Protein AF-A0A6G2JEL9-F1 (afdb_monomer)

Mean predicted aligned error: 2.35 Å

Sequence (62 aa):
MISAAELSSIETAVGELGNRVAQAADELMGTPHEDVGVELYEVERSLRMARRRLAQATEALR

Structure (mmCIF, N/CA/C/O backbone):
data_AF-A0A6G2JEL9-F1
#
_entry.id   AF-A0A6G2JEL9-F1
#
loop_
_atom_site.group_PDB
_atom_site.id
_atom_site.type_symbol
_atom_site.label_atom_id
_atom_site.label_alt_id
_atom_site.label_comp_id
_atom_site.label_asym_id
_atom_site.label_entity_id
_atom_site.label_seq_id
_atom_site.pdbx_PDB_ins_code
_atom_site.Cartn_x
_atom_site.Cartn_y
_atom_site.Cartn_z
_atom_site.occupancy
_atom_site.B_iso_or_equiv
_atom_site.auth_seq_id
_atom_site.auth_comp_id
_atom_site.auth_asym_id
_atom_site.auth_atom_id
_atom_site.pdbx_PDB_model_num
ATOM 1 N N . MET A 1 1 ? -13.375 -9.396 16.866 1.00 75.44 1 MET A N 1
ATOM 2 C CA . MET A 1 1 ? -13.999 -8.211 16.241 1.00 75.44 1 MET A CA 1
ATOM 3 C C . MET A 1 1 ? -12.876 -7.283 15.846 1.00 75.44 1 MET A C 1
ATOM 5 O O . MET A 1 1 ? -12.022 -7.053 16.690 1.00 75.44 1 MET A O 1
ATOM 9 N N . ILE A 1 2 ? -12.866 -6.802 14.606 1.00 86.88 2 ILE A N 1
ATOM 10 C CA . ILE A 1 2 ? -11.930 -5.755 14.181 1.00 86.88 2 ILE A CA 1
ATOM 11 C C . ILE A 1 2 ? -12.341 -4.435 14.843 1.00 86.88 2 ILE A C 1
ATOM 13 O O . ILE A 1 2 ? -13.532 -4.122 14.890 1.00 86.88 2 ILE A O 1
ATOM 17 N N . SER A 1 3 ? -11.371 -3.685 15.369 1.00 95.25 3 SER A N 1
ATOM 18 C CA . SER A 1 3 ? -11.599 -2.366 15.979 1.00 95.25 3 SER A CA 1
ATOM 19 C C . SER A 1 3 ? -11.233 -1.219 15.030 1.00 95.25 3 SER A C 1
ATOM 21 O O . SER A 1 3 ? -10.427 -1.396 14.116 1.00 95.25 3 SER A O 1
ATOM 23 N N . ALA A 1 4 ? -11.761 -0.014 15.280 1.00 95.25 4 ALA A N 1
ATOM 24 C CA . ALA A 1 4 ? -11.348 1.194 14.557 1.00 95.25 4 ALA A CA 1
ATOM 25 C C . ALA A 1 4 ? -9.831 1.456 14.684 1.00 95.25 4 ALA A C 1
ATOM 27 O O . ALA A 1 4 ? -9.192 1.891 13.729 1.00 95.25 4 ALA A O 1
ATOM 28 N N . ALA A 1 5 ? -9.232 1.137 15.838 1.00 95.81 5 ALA A N 1
ATOM 29 C CA . ALA A 1 5 ? -7.788 1.246 16.047 1.00 95.81 5 ALA A CA 1
ATOM 30 C C . ALA A 1 5 ? -6.998 0.267 15.162 1.00 95.81 5 ALA A C 1
ATOM 32 O O . ALA A 1 5 ? -5.986 0.640 14.571 1.00 95.81 5 ALA A O 1
ATOM 33 N N . GLU A 1 6 ? -7.486 -0.967 15.025 1.00 96.56 6 GLU A N 1
ATOM 34 C CA . GLU A 1 6 ? -6.868 -1.988 14.176 1.00 96.56 6 GLU A CA 1
ATOM 35 C C . GLU A 1 6 ? -6.947 -1.611 12.688 1.00 96.56 6 GLU A C 1
ATOM 37 O O . GLU A 1 6 ? -5.938 -1.686 11.987 1.00 96.56 6 GLU A O 1
ATOM 42 N N . LEU A 1 7 ? -8.089 -1.092 12.212 1.00 96.88 7 LEU A N 1
ATOM 43 C CA . LEU A 1 7 ? -8.194 -0.569 10.841 1.00 96.88 7 LEU A CA 1
ATOM 44 C C . LEU A 1 7 ? -7.301 0.654 10.602 1.00 96.88 7 LEU A C 1
ATOM 46 O O . LEU A 1 7 ? -6.682 0.749 9.544 1.00 96.88 7 LEU A O 1
ATOM 50 N N . SER A 1 8 ? -7.173 1.552 11.582 1.00 96.19 8 SER A N 1
ATOM 51 C CA . SER A 1 8 ? -6.268 2.706 11.493 1.00 96.19 8 SER A CA 1
ATOM 52 C C . SER A 1 8 ? -4.794 2.282 11.408 1.00 96.19 8 SER A C 1
ATOM 54 O O . SER A 1 8 ? -4.003 2.917 10.706 1.00 96.19 8 SER A O 1
ATOM 56 N N . SER A 1 9 ? -4.411 1.200 12.097 1.00 97.56 9 SER A N 1
ATOM 57 C CA . SER A 1 9 ? -3.070 0.616 11.988 1.00 97.56 9 SER A CA 1
ATOM 58 C C . SER A 1 9 ? -2.827 0.028 10.595 1.00 97.56 9 SER A C 1
ATOM 60 O O . SER A 1 9 ? -1.794 0.310 9.985 1.00 97.56 9 SER A O 1
ATOM 62 N N . ILE A 1 10 ? -3.802 -0.707 10.045 1.00 97.94 10 ILE A N 1
ATOM 63 C CA . ILE A 1 10 ? -3.722 -1.252 8.680 1.00 97.94 10 ILE A CA 1
ATOM 64 C C . ILE A 1 10 ? -3.648 -0.123 7.641 1.00 97.94 10 ILE A C 1
ATOM 66 O O . ILE A 1 10 ? -2.835 -0.193 6.723 1.00 97.94 10 ILE A O 1
ATOM 70 N N . GLU A 1 11 ? -4.450 0.937 7.785 1.00 97.94 11 GLU A N 1
ATOM 71 C CA . GLU A 1 11 ? -4.403 2.117 6.911 1.00 97.94 11 GLU A CA 1
ATOM 72 C C . GLU A 1 11 ? -2.995 2.728 6.860 1.00 97.94 11 GLU A C 1
ATOM 74 O O . GLU A 1 11 ? -2.487 3.030 5.775 1.00 97.94 11 GLU A O 1
ATOM 79 N N . THR A 1 12 ? -2.355 2.859 8.025 1.00 97.75 12 THR A N 1
ATOM 80 C CA . THR A 1 12 ? -0.987 3.378 8.150 1.00 97.75 12 THR A CA 1
ATOM 81 C C . THR A 1 12 ? 0.001 2.479 7.408 1.00 97.75 12 THR A C 1
ATOM 83 O O . THR A 1 12 ? 0.723 2.957 6.534 1.00 97.75 12 THR A O 1
ATOM 86 N N . ALA A 1 13 ? -0.040 1.167 7.665 1.00 98.44 13 ALA A N 1
ATOM 87 C CA . ALA A 1 13 ? 0.843 0.197 7.018 1.00 98.44 13 ALA A CA 1
ATOM 88 C C . ALA A 1 13 ? 0.674 0.167 5.487 1.00 98.44 13 ALA A C 1
ATOM 90 O O . ALA A 1 13 ? 1.656 0.088 4.749 1.00 98.44 13 ALA A O 1
ATOM 91 N N . VAL A 1 14 ? -0.562 0.276 4.985 1.00 98.56 14 VAL A N 1
ATOM 92 C CA . VAL A 1 14 ? -0.840 0.357 3.540 1.00 98.56 14 VAL A CA 1
ATOM 93 C C . VAL A 1 14 ? -0.283 1.649 2.940 1.00 98.56 14 VAL A C 1
ATOM 95 O O . VAL A 1 14 ? 0.242 1.628 1.827 1.00 98.56 14 VAL A O 1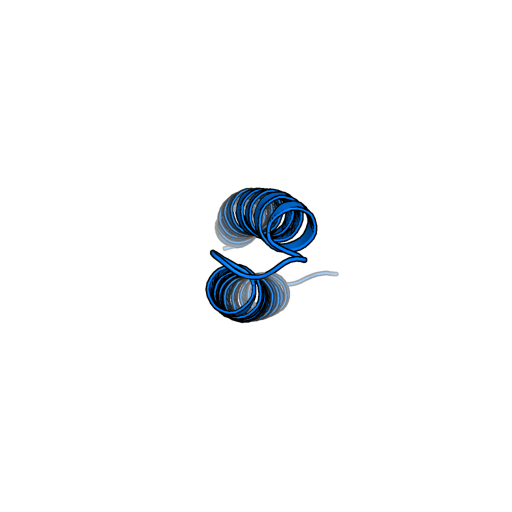
ATOM 98 N N . GLY A 1 15 ? -0.361 2.769 3.664 1.00 98.44 15 GLY A N 1
ATOM 99 C CA . GLY A 1 15 ? 0.252 4.030 3.245 1.00 98.44 15 GLY A CA 1
ATOM 100 C C . GLY A 1 15 ? 1.776 3.945 3.145 1.00 98.44 15 GLY A C 1
ATOM 101 O O . GLY A 1 15 ? 2.345 4.349 2.133 1.00 98.44 15 GLY A O 1
ATOM 102 N N . GLU A 1 16 ? 2.426 3.379 4.160 1.00 98.62 16 GLU A N 1
ATOM 103 C CA . GLU A 1 16 ? 3.878 3.162 4.170 1.00 98.62 16 GLU A CA 1
ATOM 104 C C . GLU A 1 16 ? 4.327 2.221 3.048 1.00 98.62 16 GLU A C 1
ATOM 106 O O . GLU A 1 16 ? 5.323 2.488 2.372 1.00 98.62 16 GLU A O 1
ATOM 111 N N . LEU A 1 17 ? 3.575 1.142 2.807 1.00 98.69 17 LEU A N 1
ATOM 112 C CA . LEU A 1 17 ? 3.844 0.232 1.699 1.00 98.69 17 LEU A CA 1
ATOM 113 C C . LEU A 1 17 ? 3.706 0.940 0.346 1.00 98.69 17 LEU A C 1
ATOM 115 O O . LEU A 1 17 ? 4.572 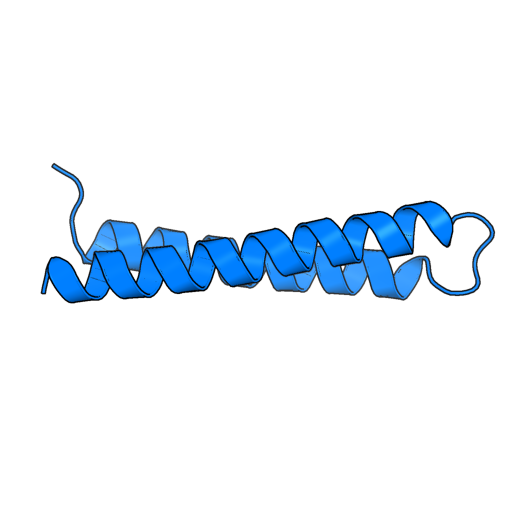0.767 -0.505 1.00 98.69 17 LEU A O 1
ATOM 119 N N . GLY A 1 18 ? 2.674 1.770 0.164 1.00 98.69 18 GLY A N 1
ATOM 120 C CA . GLY A 1 18 ? 2.499 2.576 -1.048 1.00 98.69 18 GLY A CA 1
ATOM 121 C C . GLY A 1 18 ? 3.707 3.471 -1.334 1.00 98.69 18 GLY A C 1
ATOM 122 O O . GLY A 1 18 ? 4.220 3.464 -2.448 1.00 98.69 18 GLY A O 1
ATOM 123 N N . ASN A 1 19 ? 4.231 4.154 -0.311 1.00 98.69 19 ASN A N 1
ATOM 124 C CA . ASN A 1 19 ? 5.428 4.991 -0.450 1.00 98.69 19 ASN A CA 1
ATOM 125 C C . ASN A 1 19 ? 6.665 4.178 -0.865 1.00 98.69 19 ASN A C 1
ATOM 127 O O . ASN A 1 19 ? 7.433 4.612 -1.718 1.00 98.69 19 ASN A O 1
ATOM 131 N N . ARG A 1 20 ? 6.853 2.987 -0.284 1.00 98.69 20 ARG A N 1
ATOM 132 C CA . ARG A 1 20 ? 7.972 2.093 -0.634 1.00 98.69 20 ARG A CA 1
ATOM 133 C C . ARG A 1 20 ? 7.870 1.576 -2.068 1.00 98.69 20 ARG A C 1
ATOM 135 O O . ARG A 1 20 ? 8.887 1.451 -2.738 1.00 98.69 20 ARG A O 1
ATOM 142 N N . VAL A 1 21 ? 6.655 1.281 -2.532 1.00 98.75 21 VAL A N 1
ATOM 143 C CA . VAL A 1 21 ? 6.407 0.866 -3.919 1.00 98.75 21 VAL A CA 1
ATOM 144 C C . VAL A 1 21 ? 6.676 2.021 -4.887 1.00 98.75 21 VAL A C 1
ATOM 146 O O . VAL A 1 21 ? 7.334 1.795 -5.895 1.00 98.75 21 VAL A O 1
ATOM 149 N N . ALA A 1 22 ? 6.248 3.248 -4.562 1.00 98.62 22 ALA A N 1
ATOM 150 C CA . ALA A 1 22 ? 6.562 4.437 -5.361 1.00 98.62 22 ALA A CA 1
ATOM 151 C C . ALA A 1 22 ? 8.075 4.640 -5.506 1.00 98.62 22 ALA A C 1
ATOM 153 O O . ALA A 1 22 ? 8.568 4.808 -6.612 1.00 98.62 22 ALA A O 1
ATOM 154 N N . GLN A 1 23 ? 8.813 4.553 -4.396 1.00 98.75 23 GLN A N 1
ATOM 155 C CA . GLN A 1 23 ? 10.267 4.699 -4.408 1.00 98.75 23 GLN A CA 1
ATOM 156 C C . GLN A 1 23 ? 10.944 3.637 -5.286 1.00 98.75 23 GLN A C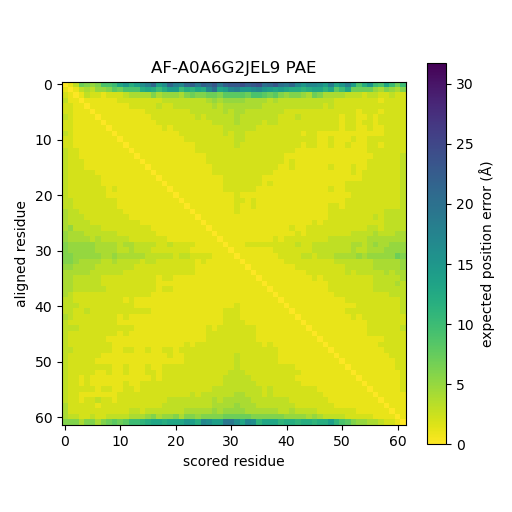 1
ATOM 158 O O . GLN A 1 23 ? 11.827 3.961 -6.073 1.00 98.75 23 GLN A O 1
ATOM 163 N N . ALA A 1 24 ? 10.511 2.378 -5.185 1.00 98.56 24 ALA A N 1
ATOM 164 C CA . ALA A 1 24 ? 11.030 1.311 -6.036 1.00 98.56 24 ALA A CA 1
ATOM 165 C C . ALA A 1 24 ? 10.692 1.533 -7.521 1.00 98.56 24 ALA A C 1
ATOM 167 O O . ALA A 1 24 ? 11.505 1.208 -8.380 1.00 98.56 24 ALA A O 1
ATOM 168 N N . ALA A 1 25 ? 9.519 2.098 -7.832 1.00 98.62 25 ALA A N 1
ATOM 169 C CA . ALA A 1 25 ? 9.162 2.483 -9.195 1.00 98.62 25 ALA A CA 1
ATOM 170 C C . ALA A 1 25 ? 10.089 3.590 -9.720 1.00 98.62 25 ALA A C 1
ATOM 172 O O . ALA A 1 25 ? 10.649 3.446 -10.805 1.00 98.62 25 ALA A O 1
ATOM 173 N N . ASP A 1 26 ? 10.308 4.643 -8.923 1.00 98.75 26 ASP A N 1
ATOM 174 C CA . ASP A 1 26 ? 11.178 5.77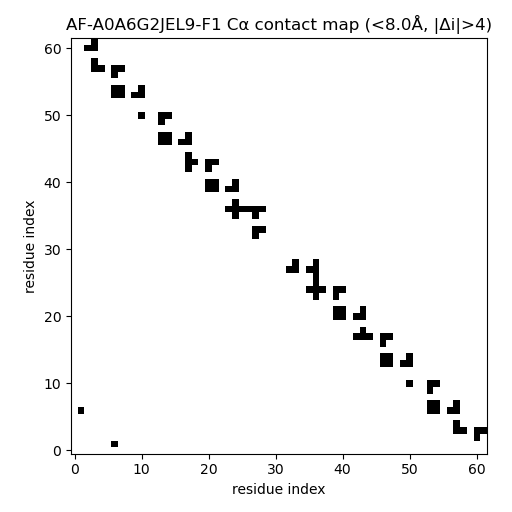4 -9.265 1.00 98.75 26 ASP A CA 1
ATOM 175 C C . ASP A 1 26 ? 12.613 5.316 -9.594 1.00 98.75 26 ASP A C 1
ATOM 177 O O . ASP A 1 26 ? 13.217 5.809 -10.545 1.00 98.75 26 ASP A O 1
ATOM 181 N N . GLU A 1 27 ? 13.147 4.340 -8.850 1.00 98.50 27 GLU A N 1
ATOM 182 C CA . GLU A 1 27 ? 14.486 3.766 -9.071 1.00 98.50 27 GLU A CA 1
ATOM 183 C C . GLU A 1 27 ? 14.625 3.010 -10.406 1.00 98.50 27 GLU A C 1
ATOM 185 O O . GLU A 1 27 ? 15.742 2.848 -10.905 1.00 98.50 27 GLU A O 1
ATOM 190 N N . LEU A 1 28 ? 13.515 2.553 -10.997 1.00 98.62 28 LEU A N 1
ATOM 191 C CA . LEU A 1 28 ? 13.502 1.790 -12.251 1.00 98.62 28 LEU A CA 1
ATOM 192 C C . LEU A 1 28 ? 13.255 2.662 -13.489 1.00 98.62 28 LEU A C 1
ATOM 194 O O . LEU A 1 28 ? 13.509 2.209 -14.610 1.00 98.62 28 LEU A O 1
ATOM 198 N N . MET A 1 29 ? 12.810 3.907 -13.317 1.00 98.19 29 MET A N 1
ATOM 199 C CA . MET A 1 29 ? 12.533 4.813 -14.434 1.00 98.19 29 MET A CA 1
ATOM 200 C C . MET A 1 29 ? 13.810 5.189 -15.195 1.00 98.19 29 MET A C 1
ATOM 202 O O . MET A 1 29 ? 14.827 5.545 -14.599 1.00 98.19 29 MET A O 1
ATOM 206 N N . GLY A 1 30 ? 13.772 5.121 -16.531 1.00 97.00 30 GLY A N 1
ATOM 207 C CA . GLY A 1 30 ? 14.942 5.374 -17.378 1.00 97.00 30 GLY A CA 1
ATOM 208 C C . GLY A 1 30 ? 15.997 4.259 -17.355 1.00 97.00 30 GLY A C 1
ATOM 209 O O . GLY A 1 30 ? 17.059 4.408 -17.965 1.00 97.00 30 GLY A O 1
ATOM 210 N N . THR A 1 31 ? 15.725 3.143 -16.672 1.00 98.31 31 THR A N 1
ATOM 211 C CA . THR A 1 31 ? 16.550 1.928 -16.713 1.00 98.31 31 THR A CA 1
ATOM 212 C C . THR A 1 31 ? 16.002 0.939 -17.755 1.00 98.31 31 THR A C 1
ATOM 214 O O . THR A 1 31 ? 14.874 1.091 -18.222 1.00 98.31 31 THR A O 1
ATOM 217 N N . PRO A 1 32 ? 16.735 -0.138 -18.100 1.00 98.62 32 PRO A N 1
ATOM 218 C CA . PRO A 1 32 ? 16.193 -1.2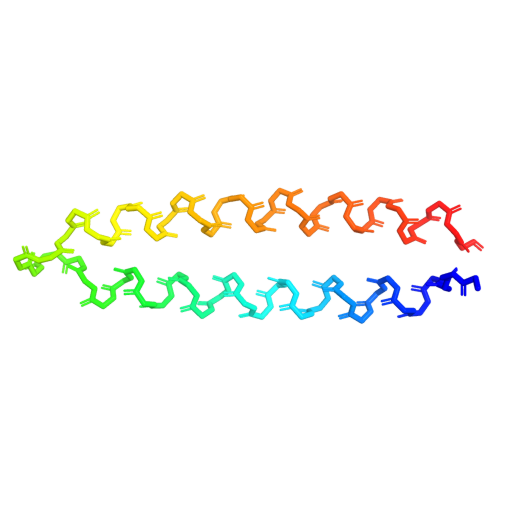22 -18.928 1.00 98.62 32 PRO A CA 1
ATOM 219 C C . PRO A 1 32 ? 14.974 -1.954 -18.335 1.00 98.62 32 PRO A C 1
ATOM 221 O O . PRO A 1 32 ? 14.392 -2.782 -19.028 1.00 98.62 32 PRO A O 1
ATOM 224 N N . HIS A 1 33 ? 14.619 -1.684 -17.074 1.00 98.44 33 HIS A N 1
ATOM 225 C CA . HIS A 1 33 ? 13.500 -2.282 -16.341 1.00 98.44 33 HIS A CA 1
ATOM 226 C C . HIS A 1 33 ? 12.354 -1.282 -16.096 1.00 98.44 33 HIS A C 1
ATOM 228 O O . HIS A 1 33 ? 11.588 -1.424 -15.143 1.00 98.44 33 HIS A O 1
ATOM 234 N N . GLU A 1 34 ? 12.253 -0.236 -16.920 1.00 98.50 34 GLU A N 1
ATOM 235 C CA . GLU A 1 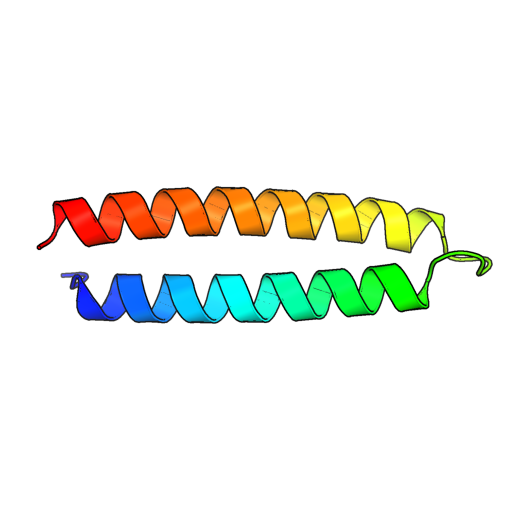34 ? 11.204 0.785 -16.809 1.00 98.50 34 GLU A CA 1
ATOM 236 C C . GLU A 1 34 ? 9.786 0.196 -16.898 1.00 98.50 34 GLU A C 1
ATOM 238 O O . GLU A 1 34 ? 8.875 0.681 -16.231 1.00 98.50 34 GLU A O 1
ATOM 243 N N . ASP A 1 35 ? 9.607 -0.890 -17.651 1.00 98.50 35 ASP A N 1
ATOM 244 C CA . ASP A 1 35 ? 8.354 -1.647 -17.717 1.00 98.50 35 ASP A CA 1
ATOM 245 C C . ASP A 1 35 ? 7.900 -2.135 -16.332 1.00 98.50 35 ASP A C 1
ATOM 247 O O . ASP A 1 35 ? 6.735 -1.980 -15.966 1.00 98.50 35 ASP A O 1
ATOM 251 N N . VAL A 1 36 ? 8.831 -2.637 -15.517 1.00 98.62 36 VAL A N 1
ATOM 252 C CA . VAL A 1 36 ? 8.559 -3.017 -14.124 1.00 98.62 36 VAL A CA 1
ATOM 253 C C . VAL A 1 36 ? 8.222 -1.786 -13.279 1.00 98.62 36 VAL A C 1
ATOM 255 O O . VAL A 1 36 ? 7.310 -1.847 -12.456 1.00 98.62 36 VAL A O 1
ATOM 258 N N . GLY A 1 37 ? 8.908 -0.659 -13.491 1.00 98.69 37 GLY A N 1
ATOM 259 C CA . GLY A 1 37 ? 8.598 0.610 -12.820 1.00 98.69 37 GLY A CA 1
ATOM 260 C C . GLY A 1 37 ? 7.161 1.080 -13.074 1.00 98.69 37 GLY A C 1
ATOM 261 O O . GLY A 1 37 ? 6.452 1.450 -12.136 1.00 98.69 37 GLY A O 1
ATOM 262 N N . VAL A 1 38 ? 6.689 0.978 -14.320 1.00 98.56 38 VAL A N 1
ATOM 263 C CA . VAL A 1 38 ? 5.300 1.292 -14.696 1.00 98.56 38 VAL A CA 1
ATOM 264 C C . VAL A 1 38 ? 4.303 0.398 -13.952 1.00 98.56 38 VAL A C 1
ATOM 266 O O . VAL A 1 38 ? 3.344 0.908 -13.371 1.00 98.56 38 VAL A O 1
ATOM 269 N N . GLU A 1 39 ? 4.547 -0.913 -13.893 1.00 98.75 39 GLU A N 1
ATOM 270 C CA . GLU A 1 39 ? 3.685 -1.842 -13.145 1.00 98.75 39 GLU A CA 1
ATOM 271 C C . GLU A 1 39 ? 3.670 -1.537 -11.637 1.00 98.75 39 GLU A C 1
ATOM 273 O O . GLU A 1 39 ? 2.623 -1.604 -10.986 1.00 98.75 39 GLU A O 1
ATOM 278 N N . LEU A 1 40 ? 4.807 -1.134 -11.059 1.00 98.75 40 LEU A N 1
ATOM 279 C CA . LEU A 1 40 ? 4.867 -0.726 -9.653 1.00 98.75 40 LEU A CA 1
ATOM 280 C C . LEU A 1 40 ? 4.032 0.534 -9.376 1.00 98.75 40 LEU A C 1
ATOM 282 O O . LEU A 1 40 ? 3.384 0.604 -8.328 1.00 98.75 40 LEU A O 1
ATOM 286 N N . TYR A 1 41 ? 3.949 1.491 -10.304 1.00 98.69 41 TYR A N 1
ATOM 287 C CA . TYR A 1 41 ? 3.027 2.623 -10.145 1.00 98.69 41 TYR A CA 1
ATOM 288 C C . TYR A 1 41 ? 1.551 2.196 -10.142 1.00 98.69 41 TYR A C 1
ATOM 290 O O . TYR A 1 41 ? 0.751 2.772 -9.398 1.00 98.69 41 TYR A O 1
ATOM 298 N N . GLU A 1 42 ? 1.168 1.166 -10.901 1.00 98.62 42 GLU A N 1
ATOM 299 C CA . GLU A 1 42 ? -0.198 0.621 -10.852 1.00 98.62 42 GLU A CA 1
ATOM 300 C C . GLU A 1 42 ? -0.495 -0.085 -9.518 1.00 98.62 42 GLU A C 1
ATOM 302 O O . GLU A 1 42 ? -1.594 0.044 -8.951 1.00 98.62 42 GLU A O 1
ATOM 307 N N . VAL A 1 43 ? 0.503 -0.766 -8.947 1.00 98.69 43 VAL A N 1
ATOM 308 C CA . VAL A 1 43 ? 0.415 -1.319 -7.586 1.00 98.69 43 VAL A CA 1
ATOM 309 C C . VAL A 1 43 ? 0.245 -0.199 -6.558 1.00 98.69 43 VAL A C 1
ATOM 311 O O . VAL A 1 43 ? -0.659 -0.263 -5.721 1.00 98.69 43 VAL A O 1
ATOM 314 N N . GLU A 1 44 ? 1.052 0.859 -6.632 1.00 98.69 44 GLU A N 1
ATOM 315 C CA . GLU A 1 44 ? 0.947 2.021 -5.743 1.00 98.69 44 GLU A CA 1
ATOM 316 C C . GLU A 1 44 ? -0.435 2.687 -5.839 1.00 98.69 44 GLU A C 1
ATOM 318 O O . GLU A 1 44 ? -1.065 2.984 -4.815 1.00 98.69 44 GLU A O 1
ATOM 323 N N . ARG A 1 45 ? -0.974 2.830 -7.055 1.00 98.44 45 ARG A N 1
ATOM 324 C CA . ARG A 1 45 ? -2.320 3.365 -7.290 1.00 98.44 45 ARG A CA 1
ATOM 325 C C . ARG A 1 45 ? -3.387 2.498 -6.627 1.00 98.44 45 ARG A C 1
ATOM 327 O O . ARG A 1 45 ? -4.315 3.017 -5.994 1.00 98.44 45 ARG A O 1
ATOM 334 N N . SER A 1 46 ? -3.247 1.179 -6.732 1.00 98.69 46 SER A N 1
ATOM 335 C CA . SER A 1 46 ? -4.134 0.216 -6.076 1.00 98.69 46 SER A CA 1
ATOM 336 C C . SER A 1 46 ? -4.066 0.333 -4.550 1.00 98.69 46 SER A C 1
ATOM 338 O O . SER A 1 46 ? -5.109 0.352 -3.889 1.00 98.69 46 SER A O 1
ATOM 340 N N . LEU A 1 47 ? -2.867 0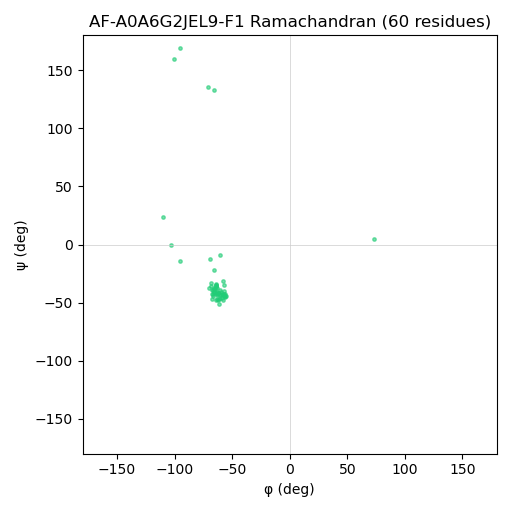.517 -3.986 1.00 98.69 47 LEU A N 1
ATOM 341 C CA . LEU A 1 47 ? -2.660 0.738 -2.551 1.00 98.69 47 LEU A CA 1
ATOM 342 C C . LEU A 1 47 ? -3.267 2.064 -2.073 1.00 98.69 47 LEU A C 1
ATOM 344 O O . LEU A 1 47 ? -3.943 2.080 -1.043 1.00 98.69 47 LEU A O 1
ATOM 348 N N . ARG A 1 48 ? -3.143 3.158 -2.837 1.00 98.31 48 ARG A N 1
ATOM 349 C CA . ARG A 1 48 ? -3.841 4.428 -2.542 1.00 98.31 48 ARG A CA 1
ATOM 350 C C . ARG A 1 48 ? -5.353 4.240 -2.472 1.00 98.31 48 ARG A C 1
ATOM 352 O O . ARG A 1 48 ? -6.014 4.737 -1.555 1.00 98.31 48 ARG A O 1
ATOM 359 N N . MET A 1 49 ? -5.909 3.493 -3.422 1.00 98.50 49 MET A N 1
ATOM 360 C CA . MET A 1 49 ? -7.338 3.189 -3.459 1.00 98.50 49 MET A CA 1
ATOM 361 C C . MET A 1 49 ? -7.777 2.257 -2.321 1.00 98.50 49 MET A C 1
ATOM 363 O O . MET A 1 49 ? -8.899 2.395 -1.827 1.00 98.50 49 MET A O 1
ATOM 367 N N . ALA A 1 50 ? -6.920 1.332 -1.887 1.00 98.44 50 ALA A N 1
ATOM 368 C CA . ALA A 1 50 ? -7.155 0.503 -0.708 1.00 98.44 50 ALA A CA 1
ATOM 369 C C . ALA A 1 50 ? -7.130 1.344 0.577 1.00 98.44 50 ALA A C 1
ATOM 371 O O . ALA A 1 50 ? -8.077 1.279 1.361 1.00 98.44 50 ALA A O 1
ATOM 372 N N . ARG A 1 51 ? -6.123 2.214 0.746 1.00 98.25 51 ARG A N 1
ATOM 373 C CA . ARG A 1 51 ? -5.999 3.123 1.898 1.00 98.25 51 ARG A CA 1
ATOM 374 C C . ARG A 1 51 ? -7.230 4.004 2.062 1.00 98.25 51 ARG A C 1
ATOM 376 O O . ARG A 1 51 ? -7.765 4.120 3.158 1.00 98.25 51 ARG A O 1
ATOM 383 N N . ARG A 1 52 ? -7.741 4.568 0.962 1.00 98.12 52 ARG A N 1
ATOM 384 C CA . ARG A 1 52 ? -8.969 5.378 0.987 1.00 98.12 52 ARG A CA 1
ATOM 385 C C . ARG A 1 52 ? -10.182 4.588 1.493 1.00 98.12 52 ARG A C 1
ATOM 387 O O . ARG A 1 52 ? -10.983 5.135 2.244 1.00 98.12 52 ARG A O 1
ATOM 394 N N . ARG A 1 53 ? -10.330 3.325 1.084 1.00 98.06 53 ARG A N 1
ATOM 395 C CA . ARG A 1 53 ? -11.431 2.460 1.545 1.00 98.06 53 ARG A CA 1
ATOM 396 C C . ARG A 1 53 ? -11.267 2.065 3.013 1.00 98.06 53 ARG A C 1
ATOM 398 O O . ARG A 1 53 ? -12.259 2.031 3.731 1.00 98.06 53 ARG A O 1
ATOM 405 N N . LEU A 1 54 ? -10.032 1.828 3.459 1.00 97.56 54 LEU A N 1
ATOM 406 C CA . LEU A 1 54 ? -9.718 1.587 4.869 1.00 97.56 54 LEU A CA 1
ATOM 407 C C . LEU A 1 54 ? -10.085 2.795 5.733 1.00 97.56 54 LEU A C 1
ATOM 409 O O . LEU A 1 54 ? -10.798 2.620 6.710 1.00 97.56 54 LEU A O 1
ATOM 413 N N . ALA A 1 55 ? -9.713 4.010 5.323 1.00 97.31 55 ALA A N 1
ATOM 414 C CA . ALA A 1 55 ? -10.075 5.235 6.037 1.00 97.31 55 ALA A CA 1
ATOM 415 C C . ALA A 1 55 ? -11.601 5.393 6.193 1.00 97.31 55 ALA A C 1
ATOM 417 O O . ALA A 1 55 ? -12.092 5.722 7.271 1.00 97.31 55 ALA A O 1
ATOM 418 N N . GLN A 1 56 ? -12.366 5.103 5.133 1.00 97.56 56 GLN A N 1
ATOM 419 C CA . GLN A 1 56 ? -13.835 5.127 5.175 1.00 97.56 56 GLN A CA 1
ATOM 420 C C . GLN A 1 56 ? -14.412 4.073 6.130 1.00 97.56 56 GLN A C 1
ATOM 422 O O . GLN A 1 56 ? -15.352 4.364 6.865 1.00 97.56 56 GLN A O 1
ATOM 427 N N . ALA A 1 57 ? -13.853 2.861 6.132 1.00 96.81 57 ALA A N 1
ATOM 428 C CA . ALA A 1 57 ? -14.274 1.798 7.039 1.00 96.81 57 ALA A CA 1
ATOM 429 C C . ALA A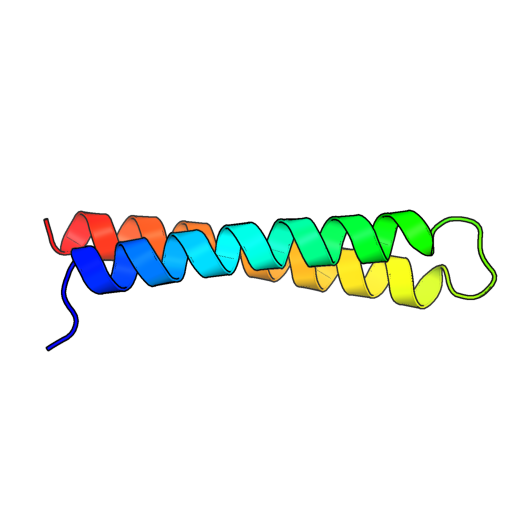 1 57 ? -13.922 2.114 8.502 1.00 96.81 57 ALA A C 1
ATOM 431 O O . ALA A 1 57 ? -14.738 1.867 9.385 1.00 96.81 57 ALA A O 1
ATOM 432 N N . THR A 1 58 ? -12.747 2.699 8.756 1.00 96.75 58 THR A N 1
ATOM 433 C CA . THR A 1 58 ? -12.335 3.180 10.082 1.00 96.75 58 THR A CA 1
ATOM 434 C C . THR A 1 58 ? -13.310 4.226 10.612 1.00 96.75 58 THR A C 1
ATOM 436 O O . THR A 1 58 ? -13.728 4.128 11.761 1.00 96.75 58 THR A O 1
ATOM 439 N N . GLU A 1 59 ? -13.699 5.198 9.781 1.00 95.62 59 GLU A N 1
ATOM 440 C CA . GLU A 1 59 ? -14.647 6.249 10.168 1.00 95.62 59 GLU A CA 1
ATOM 441 C C . GLU A 1 59 ? -16.036 5.685 10.496 1.00 95.62 59 GLU A C 1
ATOM 443 O O . GLU A 1 59 ? -16.666 6.129 11.445 1.00 95.62 59 GLU A O 1
ATOM 448 N N . ALA A 1 60 ? -16.488 4.654 9.779 1.00 95.25 60 ALA A N 1
ATOM 449 C CA . ALA A 1 60 ? -17.768 3.997 10.053 1.00 95.25 60 ALA A CA 1
ATOM 450 C C . ALA A 1 60 ? -17.801 3.190 11.372 1.00 95.25 60 ALA A C 1
ATOM 452 O O . ALA A 1 60 ? -18.878 2.765 11.788 1.00 95.25 60 ALA A O 1
ATOM 453 N N . LEU A 1 61 ? -16.644 2.941 12.000 1.00 93.69 61 LEU A N 1
ATOM 454 C CA . LEU A 1 61 ? -16.516 2.234 13.283 1.00 93.69 61 LEU A CA 1
ATOM 455 C C . LEU A 1 61 ? -16.243 3.167 14.478 1.00 93.69 61 LEU A C 1
ATOM 457 O O . LEU A 1 61 ? -16.064 2.664 15.591 1.00 93.69 61 LEU A O 1
ATOM 461 N N . ARG A 1 62 ? -16.144 4.481 14.253 1.00 85.75 62 ARG A N 1
ATOM 462 C CA . ARG A 1 62 ? -15.996 5.499 15.306 1.00 85.75 62 ARG A CA 1
ATOM 463 C C . ARG A 1 62 ? -17.356 5.938 15.834 1.00 85.75 62 ARG A C 1
ATOM 465 O O . ARG A 1 62 ? -17.415 6.208 17.053 1.00 85.75 62 ARG A O 1
#

Secondary structure (DSSP, 8-state):
---HHHHHHHHHHHHHHHHHHHHHHHHHTTSTTHHHHHHHHHHHHHHHHHHHHHHHHHHTT-

Nearest PDB structures (foldseek):
  7abk-assembly1_A  TM=8.584E-01  e=2.434E+00  Synechocystis sp. PCC 6803 substr. Kazusa
  8akw-assembly1_0  TM=8.134E-01  e=2.288E+00  Synechocystis sp. PCC 6803
  5t8n-assembly1_A  TM=9.350E-01  e=4.806E+00  Saccharomyces cerevisiae S288C
  5t8l-assembly1_A  TM=9.326E-01  e=5.785E+00  Saccharomyces cerevisiae S288C
  6zvt-assembly1_A  TM=9.303E-01  e=6.154E+00  Nostoc punctiforme

Radius of gyration: 14.35 Å; Cα contacts (8 Å, |Δi|>4): 54; chains: 1; bounding box: 34×14×35 Å

Foldseek 3Di:
DQALVNLVVVLVVLLVVLVVLLVVLVVCPPHPNNVVSVVSVVVSVVSVVVSVVSVVVSVVRD

Solvent-accessible surface area (backbone atoms only — not comparable to full-atom values): 3210 Å² total; per-residue (Å²): 131,92,45,40,68,57,38,50,51,50,29,49,53,37,49,54,49,23,53,54,34,42,52,56,15,60,75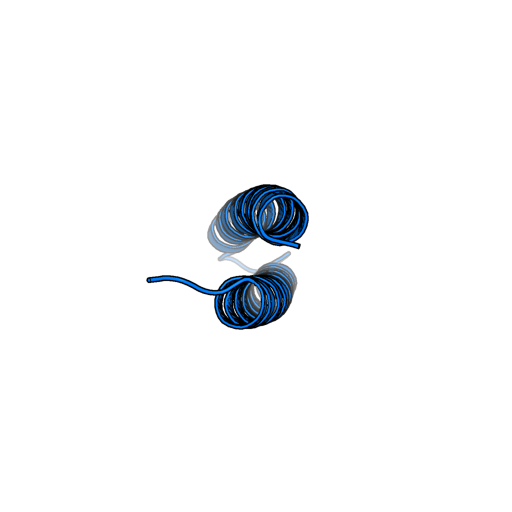,21,54,93,45,102,49,28,70,58,16,55,53,29,47,53,51,23,52,52,32,53,56,48,30,55,52,34,52,54,54,24,60,77,60,109

pLDDT: mean 97.18, std 3.63, range [75.44, 98.75]